Protein AF-A0A3C0KRR6-F1 (afdb_monomer_lite)

Foldseek 3Di:
DPPPDDDDDDADPVRPVCQVVVCVVVVHHDDPDDDDPVVVDDDDPPDPDDPPDPPPPPPPDPDDDDPDPDDDDDD

Structure (mmCIF, N/CA/C/O backbone):
data_AF-A0A3C0KRR6-F1
#
_entry.id   AF-A0A3C0KRR6-F1
#
loop_
_atom_site.group_PDB
_atom_site.id
_atom_site.type_symbol
_atom_site.label_atom_id
_atom_site.label_alt_id
_atom_site.label_comp_id
_atom_site.label_asym_id
_atom_site.label_entity_id
_atom_site.label_seq_id
_atom_site.pdbx_PDB_ins_code
_atom_site.Cartn_x
_atom_site.Cartn_y
_atom_site.Cartn_z
_atom_site.occupancy
_atom_site.B_iso_or_equiv
_atom_site.auth_seq_id
_atom_site.auth_comp_id
_atom_site.auth_asym_id
_atom_site.auth_atom_id
_atom_site.pdbx_PDB_model_num
ATOM 1 N N . ALA A 1 1 ? -3.573 9.178 -3.568 1.00 54.16 1 ALA A N 1
ATOM 2 C CA . ALA A 1 1 ? -3.830 9.544 -4.974 1.00 54.16 1 ALA A CA 1
ATOM 3 C C . ALA A 1 1 ? -4.331 10.983 -5.038 1.00 54.16 1 ALA A C 1
ATOM 5 O O . ALA A 1 1 ? -4.888 11.448 -4.052 1.00 54.16 1 ALA A O 1
ATOM 6 N N . GLY A 1 2 ? -4.073 11.702 -6.136 1.00 72.56 2 GLY A N 1
ATOM 7 C CA . GLY A 1 2 ? -4.609 13.055 -6.344 1.00 72.56 2 GLY A CA 1
ATOM 8 C C . GLY A 1 2 ? -6.106 13.044 -6.685 1.00 72.56 2 GLY A C 1
ATOM 9 O O . GLY A 1 2 ? -6.738 11.995 -6.633 1.00 72.56 2 GLY A O 1
ATOM 10 N N . SER A 1 3 ? -6.652 14.194 -7.095 1.00 71.31 3 SER A N 1
ATOM 11 C CA . SER A 1 3 ? -8.086 14.404 -7.392 1.00 71.31 3 SER A CA 1
ATOM 12 C C . SER A 1 3 ? -8.742 13.374 -8.329 1.00 71.31 3 SER A C 1
ATOM 14 O O . SER A 1 3 ? -9.953 13.202 -8.249 1.00 71.31 3 SER A O 1
ATOM 16 N N . SER A 1 4 ? -7.989 12.725 -9.217 1.00 79.62 4 SER A N 1
ATOM 17 C CA . SER A 1 4 ? -8.500 11.757 -10.201 1.00 79.62 4 SER A CA 1
ATOM 18 C C . SER A 1 4 ? -7.727 10.434 -10.225 1.00 79.62 4 SER A C 1
ATOM 20 O O . SER A 1 4 ? -7.937 9.614 -11.113 1.00 79.62 4 SER A O 1
ATOM 22 N N . GLY A 1 5 ? -6.789 10.231 -9.297 1.00 79.38 5 GLY A N 1
ATOM 23 C CA . GLY A 1 5 ? -5.958 9.029 -9.299 1.00 79.38 5 GLY A CA 1
ATOM 24 C C . GLY A 1 5 ? -6.609 7.881 -8.531 1.00 79.38 5 GLY A C 1
ATOM 25 O O . GLY A 1 5 ? -7.255 8.101 -7.506 1.00 79.38 5 GLY A O 1
ATOM 26 N N . THR A 1 6 ? -6.345 6.651 -8.957 1.00 81.50 6 THR A N 1
ATOM 27 C CA . THR A 1 6 ? -6.658 5.452 -8.171 1.00 81.50 6 THR A CA 1
ATOM 28 C C . THR A 1 6 ? -5.625 5.293 -7.054 1.00 81.50 6 THR A C 1
ATOM 30 O O . THR A 1 6 ? -4.418 5.370 -7.293 1.00 81.50 6 THR A O 1
ATOM 33 N N . ALA A 1 7 ? -6.083 5.129 -5.812 1.00 80.62 7 ALA A N 1
ATOM 34 C CA . ALA A 1 7 ? -5.228 4.809 -4.671 1.00 80.62 7 ALA A CA 1
ATOM 35 C C . ALA A 1 7 ? -5.252 3.297 -4.441 1.00 80.62 7 ALA A C 1
ATOM 37 O O . ALA A 1 7 ? -6.331 2.717 -4.370 1.00 80.62 7 ALA A O 1
ATOM 38 N N . VAL A 1 8 ? -4.074 2.691 -4.311 1.00 81.00 8 VAL A N 1
ATOM 39 C CA . VAL A 1 8 ? -3.913 1.264 -4.021 1.00 81.00 8 VAL A CA 1
ATOM 40 C C . VAL A 1 8 ? -3.248 1.139 -2.658 1.00 81.00 8 VAL A C 1
ATOM 42 O O . VAL A 1 8 ? -2.162 1.683 -2.451 1.00 81.00 8 VAL A O 1
ATOM 45 N N . SER A 1 9 ? -3.918 0.453 -1.738 1.00 78.44 9 SER A N 1
ATOM 46 C CA . SER A 1 9 ? -3.368 0.077 -0.438 1.00 78.44 9 SER A CA 1
ATOM 47 C C . SER A 1 9 ? -2.872 -1.361 -0.527 1.00 78.44 9 SER A C 1
ATOM 49 O O . SER A 1 9 ? -3.602 -2.229 -0.999 1.00 78.44 9 SER A O 1
ATOM 51 N N . PHE A 1 10 ? -1.644 -1.610 -0.083 1.00 80.38 10 PHE A N 1
ATOM 52 C CA . PHE A 1 10 ? -1.115 -2.963 0.061 1.00 80.38 10 PHE A CA 1
ATOM 53 C C . PHE A 1 10 ? -1.288 -3.371 1.518 1.00 80.38 10 PHE A C 1
ATOM 55 O O . PHE A 1 10 ? -0.864 -2.632 2.402 1.00 80.38 10 PHE A O 1
ATOM 62 N N . ALA A 1 11 ? -1.937 -4.506 1.745 1.00 86.00 11 ALA A N 1
ATOM 63 C CA . ALA A 1 11 ? -2.076 -5.100 3.061 1.00 86.00 11 ALA A CA 1
ATOM 64 C C . ALA A 1 11 ? -1.734 -6.585 2.946 1.00 86.00 11 ALA A C 1
ATOM 66 O O . ALA A 1 11 ? -2.348 -7.298 2.150 1.00 86.00 11 ALA A O 1
ATOM 67 N N . ASP A 1 12 ? -0.724 -7.019 3.692 1.00 88.06 12 ASP A N 1
ATOM 68 C C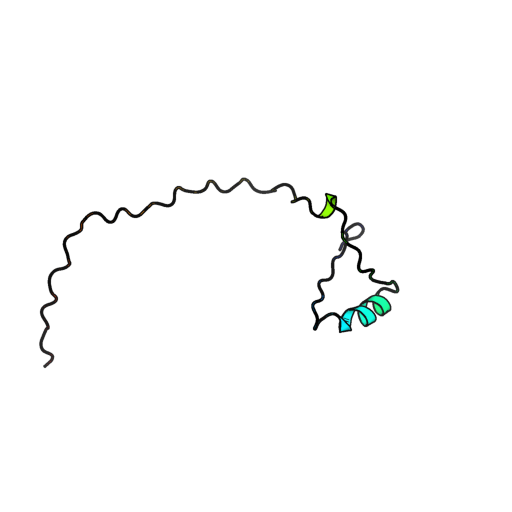A . ASP A 1 12 ? -0.433 -8.434 3.905 1.00 88.06 12 ASP A CA 1
ATOM 69 C C . ASP A 1 12 ? -1.269 -8.977 5.083 1.00 88.06 12 ASP A C 1
ATOM 71 O O . ASP A 1 12 ? -2.215 -8.332 5.550 1.00 88.06 12 ASP A O 1
ATOM 75 N N . GLU A 1 13 ? -0.954 -10.175 5.577 1.00 90.44 13 GLU A N 1
ATOM 76 C CA . GLU A 1 13 ? -1.678 -10.782 6.697 1.00 90.44 13 GLU A CA 1
ATOM 77 C C . GLU A 1 13 ? -1.580 -9.961 7.994 1.00 90.44 13 GLU A C 1
ATOM 79 O O . GLU A 1 13 ? -2.472 -10.041 8.842 1.00 90.44 13 GLU A O 1
ATOM 84 N N . GLY A 1 14 ? -0.506 -9.186 8.163 1.00 90.31 14 GLY A N 1
ATOM 85 C CA . GLY A 1 14 ? -0.290 -8.323 9.320 1.00 90.31 14 GLY A CA 1
ATOM 86 C C . GLY A 1 14 ? -0.961 -6.960 9.180 1.00 90.31 14 GLY A C 1
ATOM 87 O O . GLY A 1 14 ? -1.4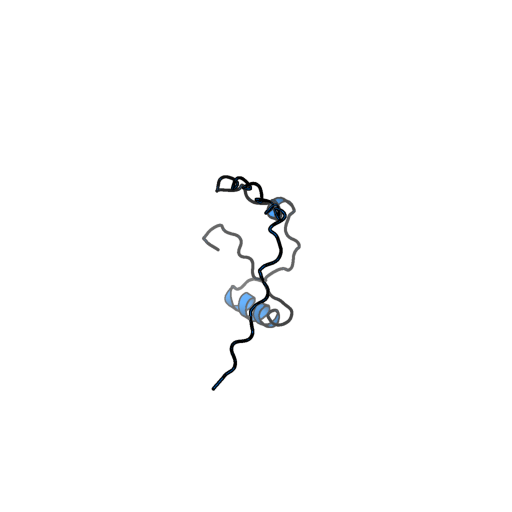22 -6.401 10.172 1.00 90.31 14 GLY A O 1
ATOM 88 N N . ASP A 1 15 ? -1.070 -6.439 7.963 1.00 89.62 15 ASP A N 1
ATOM 89 C CA . ASP A 1 15 ? -1.638 -5.114 7.713 1.00 89.62 15 ASP A CA 1
ATOM 90 C C . ASP A 1 15 ? -3.160 -5.129 7.491 1.00 89.62 15 ASP A C 1
ATOM 92 O O . ASP A 1 15 ? -3.815 -4.085 7.572 1.00 89.62 15 ASP A O 1
ATOM 96 N N . ALA A 1 16 ? -3.763 -6.305 7.279 1.00 89.75 16 ALA A N 1
ATOM 97 C CA . ALA A 1 16 ? -5.207 -6.459 7.078 1.00 89.75 16 ALA A CA 1
ATOM 98 C C . ALA A 1 16 ? -6.054 -5.862 8.223 1.00 89.75 16 ALA A C 1
ATOM 100 O O . ALA A 1 16 ? -7.159 -5.367 7.989 1.00 89.75 16 ALA A O 1
ATOM 101 N N . PHE A 1 17 ? -5.530 -5.830 9.455 1.00 91.94 17 PHE A N 1
ATOM 102 C CA . PHE A 1 17 ? -6.218 -5.238 10.611 1.00 91.94 17 PHE A CA 1
ATOM 103 C C . PHE A 1 17 ? -6.432 -3.723 10.483 1.00 91.94 17 PHE A C 1
ATOM 105 O O . PHE A 1 17 ? -7.326 -3.175 11.130 1.00 91.94 17 PHE A O 1
ATOM 112 N N . TYR A 1 18 ? -5.645 -3.038 9.649 1.00 91.81 18 TYR A N 1
ATOM 113 C CA . TYR A 1 18 ? -5.778 -1.599 9.426 1.00 91.81 18 TYR A CA 1
ATOM 114 C C . TYR A 1 18 ? -6.849 -1.238 8.394 1.00 91.81 18 TYR A C 1
ATOM 116 O O . TYR A 1 18 ? -7.236 -0.072 8.328 1.00 91.81 18 TYR A O 1
ATOM 124 N N . ILE A 1 19 ? -7.386 -2.206 7.641 1.00 91.00 19 ILE A N 1
ATOM 125 C CA . ILE A 1 19 ? -8.416 -1.947 6.623 1.00 91.00 19 ILE A CA 1
ATOM 126 C C . ILE A 1 19 ? -9.663 -1.325 7.262 1.00 91.00 19 ILE A C 1
ATOM 128 O O . ILE A 1 19 ? -10.084 -0.252 6.840 1.00 91.00 19 ILE A O 1
ATOM 132 N N . ALA A 1 20 ? -10.189 -1.914 8.339 1.00 91.69 20 ALA A N 1
ATOM 133 C CA . ALA A 1 20 ? -11.397 -1.406 8.994 1.00 91.69 20 ALA A CA 1
ATOM 134 C C . ALA A 1 20 ? -11.241 0.035 9.546 1.00 91.69 20 ALA A C 1
ATOM 136 O O . ALA A 1 20 ? -12.108 0.876 9.290 1.00 91.69 20 ALA A O 1
ATOM 137 N N . PRO A 1 21 ? -10.141 0.392 10.245 1.00 94.00 21 PRO A N 1
ATOM 138 C CA . PRO A 1 21 ? -9.858 1.785 10.597 1.00 94.00 21 PRO A CA 1
ATOM 139 C C . PRO A 1 21 ? -9.782 2.739 9.396 1.00 94.00 21 PRO A C 1
ATOM 141 O O . PRO A 1 21 ? -10.248 3.875 9.491 1.00 94.00 21 PRO A O 1
ATOM 144 N N . ILE A 1 22 ? -9.205 2.300 8.271 1.00 91.88 22 ILE A N 1
ATOM 145 C CA . ILE A 1 22 ? -9.102 3.112 7.050 1.00 91.88 22 ILE A CA 1
ATOM 146 C C . ILE A 1 22 ? -10.488 3.344 6.435 1.00 91.88 22 ILE A C 1
ATOM 148 O O . ILE A 1 22 ? -10.801 4.475 6.065 1.00 91.88 22 ILE A O 1
ATOM 152 N N . GLU A 1 23 ? -11.334 2.317 6.357 1.00 92.81 23 GLU A N 1
ATOM 153 C CA . GLU A 1 23 ? -12.714 2.433 5.863 1.00 92.81 23 GLU A CA 1
ATOM 154 C C . GLU A 1 23 ? -13.537 3.406 6.709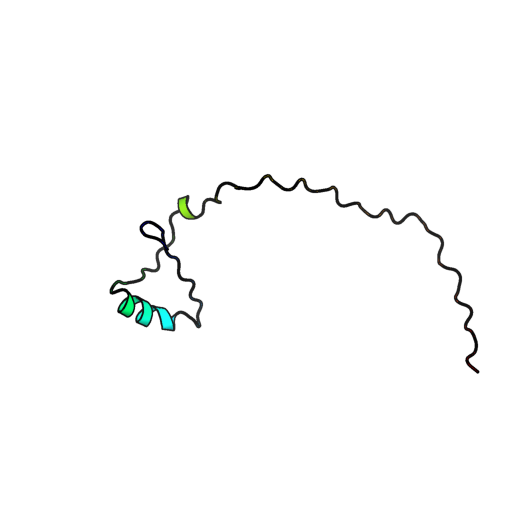 1.00 92.81 23 GLU A C 1
ATOM 156 O O . GLU A 1 23 ? -14.200 4.295 6.169 1.00 92.81 23 GLU A O 1
ATOM 161 N N . ALA A 1 24 ? -13.423 3.306 8.039 1.00 95.00 24 ALA A N 1
ATOM 162 C CA . ALA A 1 24 ? -14.067 4.227 8.970 1.00 95.00 24 ALA A CA 1
ATOM 163 C C . ALA A 1 24 ? -13.571 5.672 8.793 1.00 95.00 24 ALA A C 1
ATOM 165 O O . ALA A 1 24 ? -14.367 6.609 8.830 1.00 95.00 24 ALA A O 1
ATOM 166 N N . PHE A 1 25 ? -12.268 5.862 8.564 1.00 92.75 25 PHE A N 1
ATOM 167 C CA . PHE A 1 25 ? -11.681 7.178 8.313 1.00 92.75 25 PHE A CA 1
ATOM 168 C C . PHE A 1 25 ? -12.135 7.785 6.976 1.00 92.75 25 PHE A C 1
ATOM 170 O O . PHE A 1 25 ? -12.396 8.985 6.903 1.00 92.75 25 PHE A O 1
ATOM 177 N N . MET A 1 26 ? -12.239 6.977 5.916 1.00 89.50 26 MET A N 1
ATOM 178 C CA . MET A 1 26 ? -12.666 7.445 4.593 1.00 89.50 26 MET A CA 1
ATOM 179 C C . MET A 1 26 ? -14.188 7.549 4.432 1.00 89.50 26 MET A C 1
ATOM 181 O O . MET A 1 26 ? -14.648 8.203 3.496 1.00 89.50 26 MET A O 1
ATOM 185 N N . GLY A 1 27 ? -14.964 6.879 5.287 1.00 94.19 27 GLY A N 1
ATOM 186 C CA . GLY A 1 27 ? -16.421 6.789 5.171 1.00 94.19 27 GLY A CA 1
ATOM 187 C C . GLY A 1 27 ? -16.900 5.948 3.981 1.00 94.19 27 GLY A C 1
ATOM 188 O O . GLY A 1 27 ? -17.999 6.177 3.480 1.00 94.19 27 GLY A O 1
ATOM 189 N N . ARG A 1 28 ? -16.075 5.012 3.492 1.00 91.56 28 ARG A N 1
ATOM 190 C CA . ARG A 1 28 ? -16.414 4.077 2.404 1.00 91.56 28 ARG A CA 1
ATOM 191 C C . ARG A 1 28 ? -15.648 2.765 2.552 1.00 91.56 28 ARG A C 1
ATOM 193 O O . ARG A 1 28 ? -14.526 2.775 3.054 1.00 91.56 28 ARG A O 1
ATOM 200 N N . GLU A 1 29 ? -16.225 1.681 2.046 1.00 91.38 29 GLU A N 1
ATOM 201 C CA . GLU A 1 29 ? -15.587 0.360 2.019 1.00 91.38 29 GLU A CA 1
ATOM 202 C C . GLU A 1 29 ? -14.483 0.268 0.953 1.00 91.38 29 GLU A C 1
ATOM 204 O O . GLU A 1 29 ? -14.537 0.914 -0.102 1.00 91.38 29 GLU A O 1
ATOM 209 N N . LEU A 1 30 ? -13.468 -0.545 1.241 1.00 88.06 30 LEU A N 1
ATOM 210 C CA . LEU A 1 30 ? -12.380 -0.902 0.339 1.00 88.06 30 LEU A CA 1
ATOM 211 C C . LEU A 1 30 ? -12.629 -2.310 -0.205 1.00 88.06 30 LEU A C 1
ATOM 213 O O . LEU A 1 30 ? -12.177 -3.305 0.356 1.00 88.06 30 LEU A O 1
ATOM 217 N N . HIS A 1 31 ? -13.350 -2.403 -1.321 1.00 87.50 31 HIS A N 1
ATOM 218 C CA . HIS A 1 31 ? -13.657 -3.699 -1.922 1.00 87.50 31 HIS A CA 1
ATOM 219 C C . HIS A 1 31 ? -12.405 -4.399 -2.468 1.00 87.50 31 HIS A C 1
ATOM 221 O O . HIS A 1 31 ? -11.670 -3.849 -3.289 1.00 87.50 31 HIS A O 1
ATOM 227 N N . CYS A 1 32 ? -12.222 -5.656 -2.064 1.00 84.31 32 CYS A N 1
ATOM 228 C CA . CYS A 1 32 ? -11.231 -6.561 -2.634 1.00 84.31 32 CYS A CA 1
ATOM 229 C C . CYS A 1 32 ? -11.750 -7.121 -3.965 1.00 84.31 32 CYS A C 1
ATOM 231 O O . CYS A 1 32 ? -12.342 -8.199 -4.003 1.00 84.31 32 CYS A O 1
ATOM 233 N N . ILE A 1 33 ? -11.558 -6.367 -5.045 1.00 89.75 33 ILE A N 1
ATOM 234 C CA . ILE A 1 33 ? -11.845 -6.807 -6.414 1.00 89.75 33 ILE A CA 1
ATOM 235 C C . ILE A 1 33 ? -10.544 -6.993 -7.189 1.00 89.75 33 ILE A C 1
ATOM 237 O O . ILE A 1 33 ? -9.559 -6.290 -6.950 1.00 89.75 33 ILE A O 1
ATOM 241 N N . GLU A 1 34 ? -10.540 -7.951 -8.111 1.00 88.62 34 GLU A N 1
ATOM 242 C CA . GLU A 1 34 ? -9.447 -8.088 -9.068 1.00 88.62 34 GLU A CA 1
ATOM 243 C C . GLU A 1 34 ? -9.407 -6.840 -9.970 1.00 88.62 34 GLU A C 1
ATOM 245 O O . GLU A 1 34 ? -10.467 -6.373 -10.397 1.00 88.62 34 GLU A O 1
ATOM 250 N N . PRO A 1 35 ? -8.225 -6.249 -10.217 1.00 88.19 35 PRO A N 1
ATOM 251 C CA . PRO A 1 35 ? -8.111 -5.104 -11.109 1.00 88.19 35 PRO A CA 1
ATOM 252 C C . PRO A 1 35 ? -8.354 -5.511 -12.566 1.00 88.19 35 PRO A C 1
ATOM 254 O O . PRO A 1 35 ? -8.025 -6.623 -12.970 1.00 88.19 35 PRO A O 1
ATOM 257 N N . ASP A 1 36 ? -8.858 -4.575 -13.368 1.00 90.50 36 ASP A N 1
ATOM 258 C CA . ASP A 1 36 ? -9.068 -4.793 -14.800 1.00 90.50 36 ASP A CA 1
ATOM 259 C C . ASP A 1 36 ? -7.743 -5.064 -15.541 1.00 90.50 36 ASP A C 1
ATOM 261 O O . ASP A 1 36 ? -6.697 -4.494 -15.210 1.00 90.50 36 ASP A O 1
ATOM 265 N N . ASP A 1 37 ? -7.796 -5.854 -16.618 1.00 91.00 37 ASP A N 1
ATOM 266 C CA . ASP A 1 37 ? -6.626 -6.212 -17.439 1.00 91.00 37 ASP A CA 1
ATOM 267 C C . ASP A 1 37 ? -5.854 -4.986 -17.958 1.00 91.00 37 ASP A C 1
ATOM 269 O O . ASP A 1 37 ? -4.623 -4.997 -18.053 1.00 91.00 37 ASP A O 1
ATOM 273 N N . GLU A 1 38 ? -6.562 -3.895 -18.263 1.00 90.00 38 GLU A N 1
ATOM 274 C CA . GLU A 1 38 ? -5.951 -2.641 -18.709 1.00 90.00 38 GLU A CA 1
ATOM 275 C C . GLU A 1 38 ? -5.042 -2.029 -17.634 1.00 90.00 38 GLU A C 1
ATOM 277 O O . GLU A 1 38 ? -3.998 -1.461 -17.962 1.00 90.00 38 GLU A O 1
ATOM 282 N N . MET A 1 39 ? -5.368 -2.198 -16.348 1.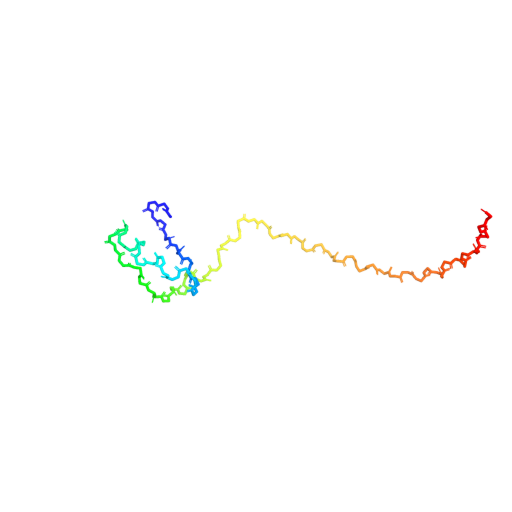00 86.31 39 MET A N 1
ATOM 283 C CA . MET A 1 39 ? -4.539 -1.721 -15.234 1.00 86.31 39 MET A CA 1
ATOM 284 C C . MET A 1 39 ? -3.265 -2.551 -15.045 1.00 86.31 39 MET A C 1
ATOM 286 O O . MET A 1 39 ? -2.293 -2.065 -14.465 1.00 86.31 39 MET A O 1
ATOM 290 N N . LEU A 1 40 ? -3.246 -3.786 -15.550 1.00 88.06 40 LEU A N 1
ATOM 291 C CA . LEU A 1 40 ? -2.070 -4.658 -15.547 1.00 88.06 40 LEU A CA 1
ATOM 292 C C . LEU A 1 40 ? -1.136 -4.381 -16.734 1.00 88.06 40 LEU A C 1
ATOM 294 O O . LEU A 1 40 ? -0.029 -4.933 -16.804 1.00 88.06 40 LEU A O 1
ATOM 298 N N . THR A 1 41 ? -1.538 -3.514 -17.670 1.00 90.81 41 THR A N 1
ATOM 299 C CA . THR A 1 41 ? -0.667 -3.118 -18.775 1.00 90.81 41 THR A CA 1
ATOM 300 C C . THR A 1 41 ? 0.517 -2.306 -18.258 1.00 90.81 41 THR A C 1
ATOM 302 O O . THR A 1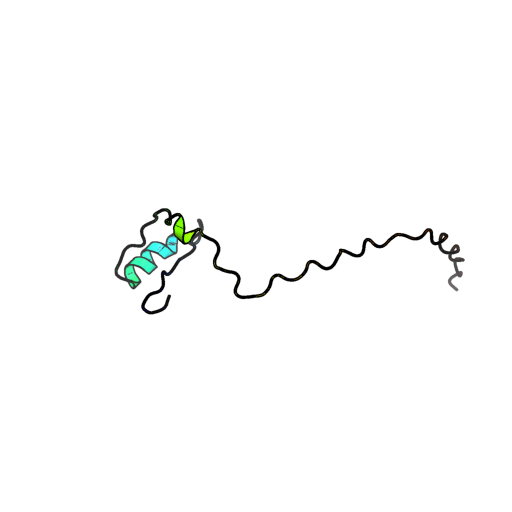 41 ? 0.396 -1.371 -17.465 1.00 90.81 41 THR A O 1
ATOM 305 N N . LYS A 1 42 ? 1.722 -2.679 -18.701 1.00 88.00 42 LYS A N 1
ATOM 306 C CA . LYS A 1 42 ? 2.933 -1.953 -18.311 1.00 88.00 42 LYS A CA 1
ATOM 307 C C . LYS A 1 42 ? 2.854 -0.525 -18.857 1.00 88.00 42 LYS A C 1
ATOM 309 O O . LYS A 1 42 ? 2.597 -0.362 -20.052 1.00 88.00 42 LYS A O 1
ATOM 314 N N . PRO A 1 43 ? 3.147 0.498 -18.037 1.00 86.94 43 PRO A N 1
ATOM 315 C CA . PRO A 1 43 ? 3.163 1.867 -18.517 1.00 86.94 43 PRO A CA 1
ATOM 316 C C . PRO A 1 43 ? 4.231 2.040 -19.598 1.00 86.94 43 PRO A C 1
ATOM 318 O O . PRO A 1 43 ? 5.266 1.362 -19.601 1.00 86.94 43 PRO A O 1
ATOM 321 N N . VAL A 1 44 ? 3.992 2.987 -20.505 1.00 87.25 44 VAL A N 1
ATOM 322 C CA . VAL A 1 44 ? 4.968 3.344 -21.535 1.00 87.25 44 VAL A CA 1
ATOM 323 C C . VAL A 1 44 ? 6.252 3.818 -20.857 1.00 87.25 44 VAL A C 1
ATOM 325 O O . VAL A 1 44 ? 6.232 4.674 -19.971 1.00 87.25 44 VAL A O 1
ATOM 328 N N . ALA A 1 45 ? 7.384 3.248 -21.267 1.00 85.19 45 ALA A N 1
ATOM 329 C CA . ALA A 1 45 ? 8.679 3.633 -20.734 1.00 85.19 45 ALA A CA 1
ATOM 330 C C . ALA A 1 45 ? 8.958 5.108 -21.059 1.00 85.19 45 ALA A C 1
ATOM 332 O O . ALA A 1 45 ? 9.132 5.481 -22.216 1.00 85.19 45 ALA A O 1
ATOM 333 N N . VAL A 1 46 ? 9.027 5.942 -20.021 1.00 84.94 46 VAL A N 1
ATOM 334 C CA . VAL A 1 46 ? 9.302 7.384 -20.153 1.00 84.94 46 VAL A CA 1
ATOM 335 C C . VAL A 1 46 ? 10.776 7.647 -20.493 1.00 84.94 46 VAL A C 1
ATOM 337 O O . VAL A 1 46 ? 11.135 8.704 -21.004 1.00 84.94 46 VAL A O 1
ATOM 340 N N . TYR A 1 47 ? 11.645 6.668 -20.233 1.00 82.50 47 TYR A N 1
ATOM 341 C CA . TYR A 1 47 ? 13.082 6.772 -20.457 1.00 82.50 47 TYR A CA 1
ATOM 342 C C . TYR A 1 47 ? 13.537 5.852 -21.588 1.00 82.50 47 TYR A C 1
ATOM 344 O O . TYR A 1 47 ? 13.047 4.722 -21.693 1.00 82.50 47 TYR A O 1
ATOM 352 N N . PRO A 1 48 ? 14.518 6.287 -22.403 1.00 80.12 48 PRO A N 1
ATOM 353 C CA . PRO A 1 48 ? 15.077 5.443 -23.444 1.00 80.12 48 PRO A CA 1
ATOM 354 C C . PRO A 1 48 ? 15.683 4.182 -22.826 1.00 80.12 48 PRO A C 1
ATOM 356 O O . PRO A 1 48 ? 16.375 4.236 -21.803 1.00 80.12 48 PRO A O 1
ATOM 359 N N . ALA A 1 49 ? 15.433 3.039 -23.467 1.00 77.50 49 ALA A N 1
ATOM 360 C CA . ALA A 1 49 ? 15.999 1.768 -23.047 1.00 77.50 49 ALA A CA 1
ATOM 361 C C . ALA A 1 49 ? 17.526 1.888 -22.947 1.00 77.50 49 ALA A C 1
ATOM 363 O O . ALA A 1 49 ? 18.204 2.304 -23.893 1.00 77.50 49 ALA A O 1
ATOM 364 N N . LYS A 1 50 ? 18.077 1.526 -21.784 1.00 74.19 50 LYS A N 1
ATOM 365 C CA . LYS A 1 50 ? 19.527 1.482 -21.590 1.00 74.19 50 LYS A CA 1
ATOM 366 C C . LYS A 1 50 ? 20.061 0.450 -22.577 1.00 74.19 50 LYS A C 1
ATOM 368 O O . LYS A 1 50 ? 19.698 -0.722 -22.480 1.00 74.19 50 LYS A O 1
ATOM 373 N N . LYS A 1 51 ? 20.897 0.869 -23.533 1.00 75.31 51 LYS A N 1
ATOM 374 C CA . LYS A 1 51 ? 21.592 -0.068 -24.423 1.00 75.31 51 LYS A CA 1
ATOM 375 C C . LYS A 1 51 ? 22.340 -1.044 -23.523 1.00 75.31 51 LYS A C 1
ATOM 377 O O . LYS A 1 51 ? 23.193 -0.615 -22.747 1.00 75.31 51 LYS A O 1
ATOM 382 N N . SER A 1 52 ? 21.982 -2.327 -23.574 1.00 72.56 52 SER A N 1
ATOM 383 C CA . SER A 1 52 ? 22.712 -3.358 -22.849 1.00 72.56 52 SER A CA 1
ATOM 384 C C . SER A 1 52 ? 24.140 -3.326 -23.373 1.00 72.56 52 SER A C 1
ATOM 386 O O . SER A 1 52 ? 24.400 -3.748 -24.502 1.00 72.56 52 SER A O 1
ATOM 388 N N . LEU A 1 53 ? 25.056 -2.755 -22.592 1.00 73.75 53 LEU A N 1
ATOM 389 C CA . LEU A 1 53 ? 26.465 -2.826 -22.931 1.00 73.75 53 LEU A CA 1
ATOM 390 C C . LEU A 1 53 ? 26.812 -4.314 -23.010 1.00 73.75 53 LEU A C 1
ATOM 392 O O . LEU A 1 53 ? 26.391 -5.072 -22.126 1.00 73.75 53 LEU A O 1
ATOM 396 N N . PRO A 1 54 ? 27.524 -4.758 -24.059 1.00 69.44 54 PRO A N 1
ATOM 397 C CA . PRO A 1 54 ? 27.961 -6.137 -24.125 1.00 69.44 54 PRO A CA 1
ATOM 398 C C . PRO A 1 54 ? 28.718 -6.420 -22.833 1.00 69.44 54 PRO A C 1
ATOM 400 O O . PRO A 1 54 ? 29.682 -5.725 -22.503 1.00 69.44 54 PRO A O 1
ATOM 403 N N . ARG A 1 55 ? 28.239 -7.403 -22.061 1.00 68.88 55 ARG A N 1
ATOM 404 C CA . ARG A 1 55 ? 28.956 -7.897 -20.888 1.00 68.88 55 ARG A CA 1
ATOM 405 C C . ARG A 1 55 ? 30.324 -8.303 -21.406 1.00 68.88 55 ARG A C 1
ATOM 407 O O . ARG A 1 55 ? 30.424 -9.313 -22.097 1.00 68.88 55 ARG A O 1
ATOM 414 N N . VAL A 1 56 ? 31.350 -7.495 -21.125 1.00 65.38 56 VAL A N 1
ATOM 415 C CA . VAL A 1 56 ? 32.732 -7.811 -21.481 1.00 65.38 56 VAL A CA 1
ATOM 416 C C . VAL A 1 56 ? 33.033 -9.121 -20.777 1.00 65.38 56 VAL A C 1
ATOM 418 O O . VAL A 1 56 ? 33.267 -9.170 -19.568 1.00 65.38 56 VAL A O 1
ATOM 421 N N . ARG A 1 57 ? 32.920 -10.216 -21.527 1.00 66.75 57 ARG A N 1
ATOM 422 C CA . ARG A 1 57 ? 33.319 -11.540 -21.092 1.00 66.75 57 ARG A CA 1
ATOM 423 C C . ARG A 1 57 ? 34.820 -11.396 -20.918 1.00 66.75 57 ARG A C 1
ATOM 425 O O . ARG A 1 57 ? 35.532 -11.322 -21.913 1.00 66.75 57 ARG A O 1
ATOM 432 N N . ARG A 1 58 ? 35.277 -11.218 -19.671 1.00 62.78 58 ARG A N 1
ATOM 433 C CA . ARG A 1 58 ? 36.703 -11.226 -19.336 1.00 62.78 58 ARG A CA 1
ATOM 434 C C . ARG A 1 58 ? 37.236 -12.545 -19.875 1.00 62.78 58 ARG A C 1
ATOM 436 O O . ARG A 1 58 ? 37.035 -13.586 -19.257 1.00 62.78 58 ARG A O 1
ATOM 443 N N . GLN A 1 59 ? 37.823 -12.502 -21.067 1.00 62.41 59 GLN A N 1
ATOM 444 C CA . GLN A 1 59 ? 38.641 -13.582 -21.566 1.00 62.41 59 GLN A CA 1
ATOM 445 C C . GLN A 1 59 ? 39.765 -13.679 -20.549 1.00 62.41 59 GLN A C 1
ATOM 447 O O . GLN A 1 59 ? 40.577 -12.765 -20.405 1.00 62.41 59 GLN A O 1
ATOM 452 N N . THR A 1 60 ? 39.736 -14.743 -19.760 1.00 61.06 60 THR A N 1
ATOM 453 C CA . THR A 1 60 ? 40.889 -15.195 -19.005 1.00 61.06 60 THR A CA 1
ATOM 454 C C . THR A 1 60 ? 41.932 -15.565 -20.047 1.00 61.06 60 THR A C 1
ATOM 456 O O . THR A 1 60 ? 42.003 -16.702 -20.491 1.00 61.06 60 THR A O 1
ATOM 459 N N . THR A 1 61 ? 42.679 -14.570 -20.525 1.00 57.38 61 THR A N 1
ATOM 460 C CA . THR A 1 61 ? 43.921 -14.822 -21.244 1.00 57.38 61 THR A CA 1
ATOM 461 C C . THR A 1 61 ? 44.765 -15.672 -20.313 1.00 57.38 61 THR A C 1
ATOM 463 O O . THR 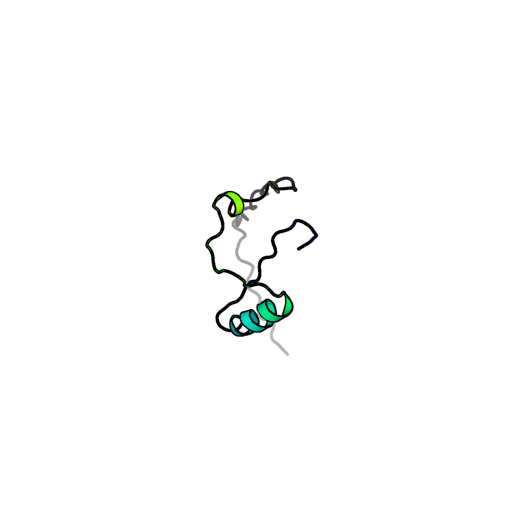A 1 61 ? 44.909 -15.275 -19.152 1.00 57.38 61 THR A O 1
ATOM 466 N N . ASP A 1 62 ? 45.278 -16.795 -20.807 1.00 63.50 62 ASP A N 1
ATOM 467 C CA . ASP A 1 62 ? 46.248 -17.682 -20.168 1.00 63.50 62 ASP A CA 1
ATOM 468 C C . ASP A 1 62 ? 47.452 -16.904 -19.617 1.00 63.50 62 ASP A C 1
ATOM 470 O O . ASP A 1 62 ? 48.542 -16.855 -20.191 1.00 63.50 62 ASP A O 1
ATOM 474 N N . ARG A 1 63 ? 47.262 -16.229 -18.484 1.00 58.31 63 ARG A N 1
ATOM 475 C CA . ARG A 1 63 ? 48.340 -15.615 -17.733 1.00 58.31 63 ARG A CA 1
ATOM 476 C C . ARG A 1 63 ? 48.873 -16.700 -16.827 1.00 58.31 63 ARG A C 1
ATOM 478 O O . ARG A 1 63 ? 48.208 -17.117 -15.882 1.00 58.31 63 ARG A O 1
ATOM 485 N N . LYS A 1 64 ? 50.072 -17.151 -17.199 1.00 64.69 64 LYS A N 1
ATOM 486 C CA . LYS A 1 64 ? 51.003 -17.972 -16.422 1.00 64.69 64 LYS A CA 1
ATOM 487 C C . LYS A 1 64 ? 50.780 -17.815 -14.908 1.00 64.69 64 LYS A C 1
ATOM 489 O O . LYS A 1 64 ? 50.617 -16.679 -14.449 1.00 64.69 64 LYS A O 1
ATOM 494 N N . PRO A 1 65 ? 50.815 -18.917 -14.138 1.00 65.50 65 PRO A N 1
ATOM 495 C CA . PRO A 1 65 ? 50.605 -18.864 -12.699 1.00 65.50 65 PRO A CA 1
ATOM 496 C C . PRO A 1 65 ? 51.600 -17.889 -12.046 1.00 65.50 65 PRO A C 1
ATOM 498 O O . PRO A 1 65 ? 52.745 -17.788 -12.502 1.00 65.50 65 PRO A O 1
ATOM 501 N N . PRO A 1 66 ? 51.180 -17.144 -11.007 1.00 67.81 66 PRO A N 1
ATOM 502 C CA . PRO A 1 66 ? 52.068 -16.226 -10.308 1.00 67.81 66 PRO A CA 1
ATOM 503 C C . PRO A 1 66 ? 53.258 -16.999 -9.712 1.00 67.81 66 PRO A C 1
ATOM 505 O O . PRO A 1 66 ? 53.082 -18.144 -9.286 1.00 67.81 66 PRO A O 1
ATOM 508 N N . PRO A 1 67 ? 54.467 -16.406 -9.671 1.00 68.19 67 PRO A N 1
ATOM 509 C CA . PRO A 1 67 ? 55.636 -17.086 -9.128 1.00 68.19 67 PRO A CA 1
ATOM 510 C C . PRO A 1 67 ? 55.407 -17.450 -7.651 1.00 68.19 67 PRO A C 1
ATOM 512 O O . PRO A 1 67 ? 54.721 -16.709 -6.935 1.00 68.19 67 PRO A O 1
ATOM 515 N N . PRO A 1 68 ? 55.970 -18.574 -7.169 1.00 65.19 68 PRO A N 1
ATOM 516 C CA . PRO A 1 68 ? 55.785 -18.995 -5.790 1.00 65.19 68 PRO A CA 1
ATOM 517 C C . PRO A 1 68 ? 56.349 -17.926 -4.851 1.00 65.19 68 PRO A C 1
ATOM 519 O O . PRO A 1 68 ? 57.516 -17.544 -4.942 1.00 65.19 68 PRO A O 1
ATOM 522 N N . ARG A 1 69 ? 55.504 -17.431 -3.939 1.00 65.94 69 ARG A N 1
ATOM 523 C CA . ARG A 1 69 ? 55.926 -16.545 -2.849 1.00 65.94 69 ARG A CA 1
ATOM 524 C C . ARG A 1 69 ? 56.966 -17.288 -2.011 1.00 65.94 69 ARG A C 1
ATOM 526 O O . ARG A 1 69 ? 56.614 -18.218 -1.285 1.00 65.94 69 ARG A O 1
ATOM 533 N N . SER A 1 70 ? 58.230 -16.876 -2.098 1.00 64.31 70 SER A N 1
ATOM 534 C CA . SER A 1 70 ? 59.241 -17.315 -1.143 1.00 64.31 70 SER A CA 1
ATOM 535 C C . SER A 1 70 ? 58.798 -16.861 0.248 1.00 64.31 70 SER A C 1
ATOM 537 O O . SER A 1 70 ? 58.506 -15.686 0.488 1.00 64.31 70 SER A O 1
ATOM 539 N N . ARG A 1 71 ? 58.651 -17.825 1.158 1.00 64.75 71 ARG A N 1
ATOM 540 C CA . ARG A 1 71 ? 58.334 -17.559 2.559 1.00 64.75 71 ARG A CA 1
ATOM 541 C C . ARG A 1 71 ? 59.524 -16.803 3.144 1.00 64.75 71 ARG A C 1
ATOM 543 O O . ARG A 1 71 ? 60.594 -17.382 3.302 1.00 64.75 71 ARG A O 1
ATOM 550 N N . ARG A 1 72 ? 59.359 -15.508 3.416 1.00 63.09 72 ARG A N 1
ATOM 551 C CA . ARG A 1 72 ? 60.331 -14.771 4.227 1.00 63.09 72 ARG A CA 1
ATOM 552 C C . ARG A 1 72 ? 60.233 -15.311 5.659 1.00 63.09 72 ARG A C 1
ATOM 554 O O . ARG A 1 72 ? 59.113 -15.371 6.169 1.00 63.09 72 ARG A O 1
ATOM 561 N N . PRO A 1 73 ? 61.338 -15.739 6.290 1.00 65.06 73 PRO A N 1
ATOM 562 C CA . PRO A 1 73 ? 61.305 -16.100 7.696 1.00 65.06 73 PRO A CA 1
ATOM 563 C C . PRO A 1 73 ? 61.022 -14.836 8.512 1.00 65.06 73 PRO A C 1
ATOM 565 O O . PRO A 1 73 ? 61.621 -13.786 8.273 1.00 65.06 73 PRO A O 1
ATOM 568 N N . HIS A 1 74 ? 60.069 -14.940 9.433 1.00 63.75 74 HIS A N 1
ATOM 569 C CA . HIS A 1 74 ? 59.891 -13.955 10.489 1.00 63.75 74 HIS A CA 1
ATOM 570 C C . HIS A 1 74 ? 61.046 -14.140 11.481 1.00 63.75 74 HIS A C 1
ATOM 572 O O . HIS A 1 74 ? 61.208 -15.239 12.013 1.00 63.75 74 HIS A O 1
ATOM 578 N N . PHE A 1 75 ? 61.854 -13.095 11.659 1.00 56.44 75 PHE A N 1
ATOM 579 C CA . PHE A 1 75 ? 62.684 -12.908 12.848 1.00 56.44 75 PHE A CA 1
ATOM 580 C C . PHE A 1 75 ? 61.922 -12.014 13.820 1.00 56.44 75 PHE A C 1
ATOM 582 O O . PHE A 1 75 ? 61.257 -11.072 13.324 1.00 56.44 75 PHE A O 1
#

Secondary structure (DSSP, 8-state):
--TTPPP-----TTTGGGHHHHHHHHTS-----PPPGGGGSPPP-SSPPPP-------------PPPP---PPP-

Radius of gyration: 29.34 Å; chains: 1; bounding box: 79×33×37 Å

pLDDT: mean 79.13, std 11.74, range [54.16, 95.0]

Sequence (75 aa):
AGSSGTAVSFADEGDAFYIAPIEAFMGRELHCIEPDDEMLTKPVAVYPAKKSLPRVRRQTTDRKPPPPRSRRPHF